Protein AF-A0A6B3HTN7-F1 (afdb_monomer_lite)

Radius of gyration: 18.48 Å; chains: 1; bounding box: 33×40×48 Å

Sequence (94 aa):
MAGADPGARIGELLDRLGREAGPQARETADELVRSVVEFYGEGLARTVRLLRAAPAGSDPLAVLTADELVGDLLILHDLHPEDTMTRVGRALDK

Secondary structure (DSSP, 8-state):
-----HHHHHHHHHHHHHHHH-HHHHHHHHHHHHHHHHHHHHHHHHHHHHHHHSPTT--HHHHHHTSHHHHHHHHHTT--SS-HHHHHHHHH--

pLDDT: mean 87.99, std 11.32, range [42.16, 97.69]

Foldseek 3Di:
DPPPDVVVVLVVVLVVQCVPVNDVSSVVSVVVVVVVVVLVVVLVVVLVVQVVPDDPPDDSLVSQCVDDSSVVVCVVVVNRPDDPVVVVVVVVVD

Structure (mmCIF, N/CA/C/O backbone):
data_AF-A0A6B3HTN7-F1
#
_entry.id   AF-A0A6B3HTN7-F1
#
loop_
_atom_site.group_PDB
_atom_site.id
_atom_site.type_symbol
_atom_site.label_atom_id
_atom_site.label_alt_id
_atom_site.label_comp_id
_atom_site.label_asym_id
_atom_site.label_entity_id
_atom_site.label_seq_id
_atom_site.pdbx_PDB_ins_code
_atom_site.Cartn_x
_atom_site.Cartn_y
_atom_site.Cartn_z
_atom_site.occupancy
_atom_site.B_iso_or_equiv
_atom_site.auth_seq_id
_atom_site.auth_comp_id
_atom_site.auth_asym_id
_atom_site.auth_atom_id
_atom_site.pdbx_PDB_model_num
ATOM 1 N N . MET A 1 1 ? -15.769 19.742 -0.905 1.00 42.16 1 MET A N 1
ATOM 2 C CA . MET A 1 1 ? -15.732 18.804 0.235 1.00 42.16 1 MET A CA 1
ATOM 3 C C . MET A 1 1 ? -14.341 18.205 0.267 1.00 42.16 1 MET A C 1
ATOM 5 O O . MET A 1 1 ? -14.018 17.465 -0.651 1.00 42.16 1 MET A O 1
ATOM 9 N N . ALA A 1 2 ? -13.495 18.588 1.225 1.00 49.12 2 ALA A N 1
ATOM 10 C CA . ALA A 1 2 ? -12.265 17.841 1.466 1.00 49.12 2 ALA A CA 1
ATOM 11 C C . ALA A 1 2 ? -12.700 16.428 1.877 1.00 49.12 2 ALA A C 1
ATOM 13 O O . ALA A 1 2 ? -13.428 16.283 2.860 1.00 49.12 2 ALA A O 1
ATOM 14 N N . GLY A 1 3 ? -12.397 15.426 1.047 1.00 58.00 3 GLY A N 1
ATOM 15 C CA . GLY A 1 3 ? -12.653 14.031 1.395 1.00 58.00 3 GLY A CA 1
ATOM 16 C C . GLY A 1 3 ? -11.987 13.741 2.736 1.00 58.00 3 GLY A C 1
ATOM 17 O O . GLY A 1 3 ? -10.908 14.272 2.994 1.00 58.00 3 GLY A O 1
ATOM 18 N N . ALA A 1 4 ? -12.668 12.992 3.602 1.00 65.56 4 ALA A N 1
ATOM 19 C CA . ALA A 1 4 ? -12.156 12.643 4.921 1.00 65.56 4 ALA A CA 1
ATOM 20 C C . ALA A 1 4 ? -10.696 12.180 4.812 1.00 65.56 4 ALA A C 1
ATOM 22 O O . ALA A 1 4 ? -10.394 11.323 3.981 1.00 65.56 4 ALA A O 1
ATOM 23 N N . ASP A 1 5 ? -9.812 12.776 5.614 1.00 85.50 5 ASP A N 1
ATOM 24 C CA . ASP A 1 5 ? -8.406 12.389 5.680 1.00 85.50 5 ASP A CA 1
ATOM 25 C C . ASP A 1 5 ? -8.326 10.882 5.999 1.00 85.50 5 ASP A C 1
ATOM 27 O O . ASP A 1 5 ? -8.796 10.465 7.066 1.00 85.50 5 ASP A O 1
ATOM 31 N N . PRO A 1 6 ? -7.782 10.046 5.092 1.00 83.44 6 PRO A N 1
ATOM 32 C CA . PRO A 1 6 ? -7.663 8.611 5.318 1.00 83.44 6 PRO A CA 1
ATOM 33 C C . PRO A 1 6 ? -6.947 8.282 6.632 1.00 83.44 6 PRO A C 1
ATOM 35 O O . PRO A 1 6 ? -7.319 7.316 7.298 1.00 83.44 6 PRO A O 1
ATOM 38 N N . GLY A 1 7 ? -5.979 9.111 7.043 1.00 85.25 7 GLY A N 1
ATOM 39 C CA . GLY A 1 7 ? -5.271 8.953 8.313 1.00 85.25 7 GLY A CA 1
ATOM 40 C C . GLY A 1 7 ? -6.192 9.142 9.517 1.00 85.25 7 GLY A C 1
ATOM 41 O O . GLY A 1 7 ? -6.237 8.289 10.405 1.00 85.25 7 GLY A O 1
ATOM 42 N N . ALA A 1 8 ? -6.998 10.207 9.512 1.00 89.75 8 ALA A N 1
ATOM 43 C CA . ALA A 1 8 ? -7.999 10.444 10.551 1.00 89.75 8 ALA A CA 1
ATOM 44 C C . ALA A 1 8 ? -9.006 9.286 10.640 1.00 89.75 8 ALA A C 1
ATOM 46 O O . ALA A 1 8 ? -9.329 8.814 11.731 1.00 89.75 8 ALA A O 1
ATOM 47 N N . ARG A 1 9 ? -9.447 8.764 9.489 1.00 92.50 9 ARG A N 1
ATOM 48 C CA . ARG A 1 9 ? -10.389 7.642 9.444 1.00 92.50 9 ARG A CA 1
ATOM 49 C C . ARG A 1 9 ? -9.806 6.348 10.018 1.00 92.50 9 ARG A C 1
ATOM 51 O O . ARG A 1 9 ? -10.524 5.612 10.693 1.00 92.50 9 ARG A O 1
ATOM 58 N N . ILE A 1 10 ? -8.532 6.061 9.759 1.00 93.75 10 ILE A N 1
ATOM 59 C CA . ILE A 1 10 ? -7.836 4.905 10.342 1.00 93.75 10 ILE A CA 1
ATOM 60 C C . ILE A 1 10 ? -7.792 5.033 11.870 1.00 93.75 10 ILE A C 1
ATOM 62 O O . ILE A 1 10 ? -8.167 4.088 12.564 1.00 93.75 10 ILE A O 1
ATOM 66 N N . GLY A 1 11 ? -7.432 6.212 12.389 1.00 92.50 11 GLY A N 1
ATOM 67 C CA . GLY A 1 11 ? -7.412 6.481 13.831 1.00 92.50 11 GLY A CA 1
ATOM 68 C C . GLY A 1 11 ? -8.766 6.233 14.504 1.00 92.50 11 GLY A C 1
ATOM 69 O O . GLY A 1 11 ? -8.843 5.512 15.498 1.00 92.50 11 GLY A O 1
ATOM 70 N N . GLU A 1 12 ? -9.855 6.734 13.912 1.00 95.31 12 GLU A N 1
ATOM 71 C CA . GLU A 1 12 ? -11.219 6.498 14.410 1.00 95.31 12 GLU A CA 1
ATOM 72 C C . GLU A 1 12 ? -11.580 5.006 14.495 1.00 95.31 12 GLU A C 1
ATOM 74 O O . GLU A 1 12 ? -12.243 4.571 15.442 1.00 95.31 12 GLU A O 1
ATOM 79 N N . LEU A 1 13 ? -11.178 4.217 13.493 1.00 95.81 13 LEU A N 1
ATOM 80 C CA . LEU A 1 13 ? -11.458 2.782 13.439 1.00 95.81 13 LEU A CA 1
ATOM 81 C C . LEU A 1 13 ? -10.663 2.011 14.495 1.00 95.81 13 LEU A C 1
ATOM 83 O O . LEU A 1 13 ? -11.231 1.129 15.139 1.00 95.81 13 LEU A O 1
ATOM 87 N N . LEU A 1 14 ? -9.396 2.369 14.710 1.00 95.56 14 LEU A N 1
ATOM 88 C CA . LEU A 1 14 ? -8.541 1.781 15.745 1.00 95.56 14 LEU A CA 1
ATOM 89 C C . LEU A 1 14 ? -9.061 2.101 17.151 1.00 95.56 14 LEU A C 1
ATOM 91 O O . LEU A 1 14 ? -9.175 1.209 17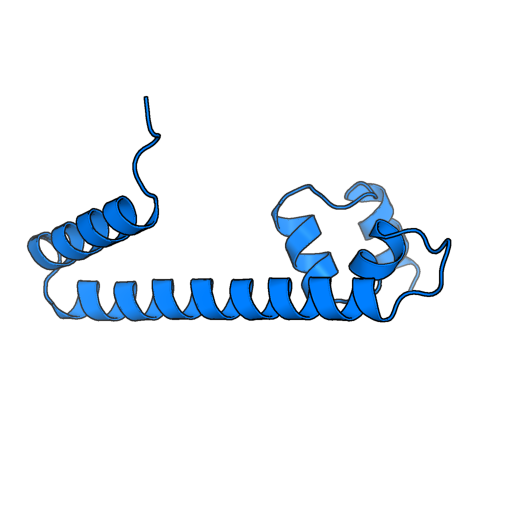.994 1.00 95.56 14 LEU A O 1
ATOM 95 N N . ASP A 1 15 ? -9.466 3.351 17.390 1.00 95.50 15 ASP A N 1
ATOM 96 C CA . ASP A 1 15 ? -10.088 3.757 18.652 1.00 95.50 15 ASP A CA 1
ATOM 97 C C . ASP A 1 15 ? -11.413 3.025 18.891 1.00 95.50 15 ASP A C 1
ATOM 99 O O . ASP A 1 15 ? -11.717 2.624 20.018 1.00 95.50 15 ASP A O 1
ATOM 103 N N . ARG A 1 16 ? -12.223 2.837 17.841 1.00 96.75 16 ARG A N 1
ATOM 104 C CA . ARG A 1 16 ? -13.462 2.056 17.929 1.00 96.75 16 ARG A CA 1
ATOM 105 C C . ARG A 1 16 ? -13.184 0.591 18.243 1.00 96.75 16 ARG A C 1
ATOM 107 O O . ARG A 1 16 ? -13.814 0.055 19.151 1.00 96.75 16 ARG A O 1
ATOM 114 N N . LEU A 1 17 ? -12.225 -0.025 17.557 1.00 96.62 17 LEU A N 1
ATOM 115 C CA . LEU A 1 17 ? -11.839 -1.413 17.794 1.00 96.62 17 LEU A CA 1
ATOM 116 C C . LEU A 1 17 ? -11.347 -1.618 19.230 1.00 96.62 17 LEU A C 1
ATOM 118 O O . LEU A 1 17 ? -11.770 -2.563 19.890 1.00 96.62 17 LEU A O 1
ATOM 122 N N . GLY A 1 18 ? -10.533 -0.696 19.750 1.00 96.12 18 GLY A N 1
ATOM 123 C CA . GLY A 1 18 ? -10.076 -0.743 21.139 1.00 96.12 18 GLY A CA 1
ATOM 124 C C . GLY A 1 18 ? -11.213 -0.656 22.160 1.00 96.12 18 GLY A C 1
ATOM 125 O O . GLY A 1 18 ? -11.154 -1.308 23.201 1.00 96.12 18 GLY A O 1
ATOM 126 N N . ARG A 1 19 ? -12.271 0.109 21.859 1.00 96.69 19 ARG A N 1
ATOM 127 C CA . ARG A 1 19 ? -13.468 0.207 22.713 1.00 96.69 19 ARG A CA 1
ATOM 128 C C . ARG A 1 19 ? -14.342 -1.047 22.671 1.00 96.69 19 ARG A C 1
ATOM 130 O O . ARG A 1 19 ? -14.912 -1.401 23.696 1.00 96.69 19 ARG A O 1
ATOM 137 N N . GLU A 1 20 ? -14.477 -1.681 21.509 1.00 97.69 20 GLU A N 1
ATOM 138 C CA . GLU A 1 20 ? -15.393 -2.814 21.299 1.00 97.69 20 GLU A CA 1
ATOM 139 C C . GLU A 1 20 ? -14.756 -4.174 21.624 1.00 97.69 20 GLU A C 1
ATOM 141 O O . GLU A 1 20 ? -15.416 -5.040 22.191 1.00 97.69 20 GLU A O 1
ATOM 146 N N . ALA A 1 21 ? -13.477 -4.357 21.288 1.00 96.19 21 ALA A N 1
ATOM 147 C CA . ALA A 1 21 ? -12.756 -5.629 21.395 1.00 96.19 21 ALA A CA 1
ATOM 148 C C . ALA A 1 21 ? -11.566 -5.588 22.377 1.00 96.19 21 ALA A C 1
ATOM 150 O O . ALA A 1 21 ? -10.919 -6.608 22.609 1.00 96.19 21 ALA A O 1
ATOM 151 N N . GLY A 1 22 ? -11.293 -4.429 22.986 1.00 97.12 22 GLY A N 1
ATOM 152 C CA . GLY A 1 22 ? -10.274 -4.247 24.019 1.00 97.12 22 GLY A CA 1
ATOM 153 C C . GLY A 1 22 ? -8.886 -3.830 23.501 1.00 97.12 22 GLY A C 1
ATOM 154 O O . GLY A 1 22 ? -8.646 -3.779 22.292 1.00 97.12 22 GLY A O 1
ATOM 155 N N . PRO A 1 23 ? -7.942 -3.528 24.417 1.00 94.12 23 PRO A N 1
ATOM 156 C CA . PRO A 1 23 ? -6.634 -2.959 24.071 1.00 94.12 23 PRO A CA 1
ATOM 157 C C . PRO A 1 23 ? -5.771 -3.854 23.173 1.00 94.12 23 PRO A C 1
ATOM 159 O O . PRO A 1 23 ? -5.152 -3.353 22.243 1.00 94.12 23 PRO A O 1
ATOM 162 N N . GLN A 1 24 ? -5.787 -5.174 23.390 1.00 96.19 24 GLN A N 1
ATOM 163 C CA . GLN A 1 24 ? -5.011 -6.125 22.581 1.00 96.19 24 GLN A CA 1
ATOM 164 C C . GLN A 1 24 ? -5.459 -6.141 21.113 1.00 96.19 24 GLN A C 1
ATOM 166 O O . GLN A 1 24 ? -4.625 -6.169 20.215 1.00 96.19 24 GLN A O 1
ATOM 171 N N . ALA A 1 25 ? -6.769 -6.065 20.852 1.00 96.12 25 ALA A N 1
ATOM 172 C CA . ALA A 1 25 ? -7.287 -6.005 19.485 1.00 96.12 25 ALA A CA 1
ATOM 173 C C . ALA A 1 25 ? -6.847 -4.719 18.766 1.00 96.12 25 ALA A C 1
ATOM 175 O O . ALA A 1 25 ? -6.531 -4.753 17.577 1.00 96.12 25 ALA A O 1
ATOM 176 N N . ARG A 1 26 ? -6.791 -3.593 19.493 1.00 95.50 26 ARG A N 1
ATOM 177 C CA . ARG A 1 26 ? -6.247 -2.334 18.973 1.00 95.50 26 ARG A CA 1
ATOM 178 C C . ARG A 1 26 ? -4.761 -2.458 18.650 1.00 95.50 26 ARG A C 1
ATOM 180 O O . ARG A 1 26 ? -4.381 -2.084 17.550 1.00 95.50 26 ARG A O 1
ATOM 187 N N . GLU A 1 27 ? -3.953 -3.001 19.558 1.00 96.44 27 GLU A N 1
ATOM 188 C CA . GLU A 1 27 ? -2.509 -3.183 19.343 1.00 96.44 27 GLU A CA 1
ATOM 189 C C . GLU A 1 27 ? -2.223 -4.035 18.099 1.00 96.44 27 GLU A C 1
ATOM 191 O O . GLU A 1 27 ? -1.451 -3.621 17.238 1.00 96.44 27 GLU A O 1
ATOM 196 N N . THR A 1 28 ? -2.912 -5.170 17.936 1.00 97.38 28 THR A N 1
ATOM 197 C CA . THR A 1 28 ? -2.776 -6.005 16.730 1.00 97.38 28 THR A CA 1
ATOM 198 C C . THR A 1 28 ? -3.182 -5.255 15.458 1.00 97.38 28 THR A C 1
ATOM 200 O O . THR A 1 28 ? -2.543 -5.400 14.417 1.00 97.38 28 THR A O 1
ATOM 203 N N . ALA A 1 29 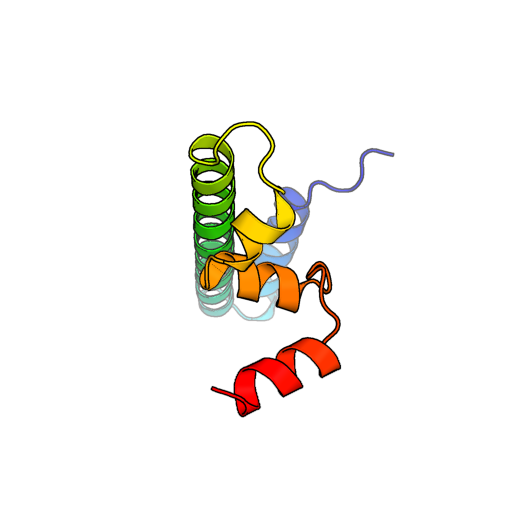? -4.238 -4.441 15.511 1.00 96.38 29 ALA A N 1
ATOM 204 C CA . ALA A 1 29 ? -4.653 -3.647 14.360 1.00 96.38 29 ALA A CA 1
ATOM 205 C C . ALA A 1 29 ? -3.669 -2.507 14.043 1.00 96.38 29 ALA A C 1
ATOM 207 O O . ALA A 1 29 ? -3.413 -2.245 12.870 1.00 96.38 29 ALA A O 1
ATOM 208 N N . ASP A 1 30 ? -3.086 -1.868 15.059 1.00 96.12 30 ASP A N 1
ATOM 209 C CA . ASP A 1 30 ? -2.022 -0.871 14.906 1.00 96.12 30 ASP A CA 1
ATOM 210 C C . ASP A 1 30 ? -0.783 -1.485 14.231 1.00 96.12 30 ASP A C 1
ATOM 212 O O . ASP A 1 30 ? -0.229 -0.910 13.290 1.00 96.12 30 ASP A O 1
ATOM 216 N N . GLU A 1 31 ? -0.371 -2.682 14.660 1.00 97.38 31 GLU A N 1
ATOM 217 C CA . GLU A 1 31 ? 0.723 -3.438 14.038 1.00 97.38 31 GLU A CA 1
ATOM 218 C C . GLU A 1 31 ? 0.413 -3.825 12.588 1.00 97.38 31 GLU A C 1
ATOM 220 O O . GLU A 1 31 ? 1.273 -3.686 11.713 1.00 97.38 31 GLU A O 1
ATOM 225 N N . LEU A 1 32 ? -0.821 -4.255 12.307 1.00 96.88 32 LEU A N 1
ATOM 226 C CA . LEU A 1 32 ? -1.265 -4.563 10.949 1.00 96.88 32 LEU A CA 1
ATOM 227 C C . LEU A 1 32 ? -1.198 -3.324 10.050 1.00 96.88 32 LEU A C 1
ATOM 229 O O . LEU A 1 32 ? -0.625 -3.388 8.964 1.00 96.88 32 LEU A O 1
ATOM 233 N N . VAL A 1 33 ? -1.749 -2.191 10.497 1.00 96.06 33 VAL A N 1
ATOM 234 C CA . VAL A 1 33 ? -1.717 -0.932 9.737 1.00 96.06 33 VAL A CA 1
ATOM 235 C C . VAL A 1 33 ? -0.277 -0.506 9.476 1.00 96.06 33 VAL A C 1
ATOM 237 O O . VAL A 1 33 ? 0.054 -0.163 8.342 1.00 96.06 33 VAL A O 1
ATOM 240 N N . ARG A 1 34 ? 0.592 -0.567 10.492 1.00 94.56 34 ARG A N 1
ATOM 241 C CA . ARG A 1 34 ? 2.016 -0.250 10.338 1.00 94.56 34 ARG A CA 1
ATOM 242 C C . ARG A 1 34 ? 2.672 -1.138 9.287 1.00 94.56 34 ARG A C 1
ATOM 244 O O . ARG A 1 34 ? 3.299 -0.612 8.375 1.00 94.56 34 ARG A O 1
ATOM 251 N N . SER A 1 35 ? 2.456 -2.448 9.371 1.00 96.31 35 SER A N 1
ATOM 252 C CA . SER A 1 35 ? 3.017 -3.419 8.426 1.00 96.31 35 SER A CA 1
ATOM 253 C C . SER A 1 35 ? 2.555 -3.147 6.992 1.00 96.31 35 SER A C 1
ATOM 255 O O . SER A 1 35 ? 3.351 -3.186 6.059 1.00 96.31 35 SER A O 1
ATOM 257 N N . VAL A 1 36 ? 1.274 -2.810 6.805 1.00 93.31 36 VAL A N 1
ATOM 258 C CA . VAL A 1 36 ? 0.729 -2.443 5.491 1.00 93.31 36 VAL A CA 1
ATOM 259 C C . VAL A 1 36 ? 1.368 -1.153 4.971 1.00 93.31 36 VAL A C 1
ATOM 261 O O . VAL A 1 36 ? 1.791 -1.106 3.818 1.00 93.31 36 VAL A O 1
ATOM 264 N N . VAL A 1 37 ? 1.477 -0.110 5.799 1.00 93.94 37 VAL A N 1
ATOM 265 C CA . VAL A 1 37 ? 2.104 1.163 5.403 1.00 93.94 37 VAL A CA 1
ATOM 266 C C . VAL A 1 37 ? 3.580 0.974 5.052 1.00 93.94 37 VAL A C 1
ATOM 268 O O . VAL A 1 37 ? 4.040 1.542 4.063 1.00 93.94 37 VAL A O 1
ATOM 271 N N . GLU A 1 38 ? 4.312 0.165 5.815 1.00 93.56 38 GLU A N 1
ATOM 272 C CA . GLU A 1 38 ? 5.711 -0.174 5.537 1.00 93.56 38 GLU A CA 1
ATOM 273 C C . GLU A 1 38 ? 5.852 -0.926 4.208 1.00 93.56 38 GLU A C 1
ATOM 275 O O . GLU A 1 38 ? 6.656 -0.524 3.366 1.00 93.56 38 GLU A O 1
ATOM 280 N N . PHE A 1 39 ? 5.013 -1.938 3.971 1.00 91.00 39 PHE A N 1
ATOM 281 C CA . PHE A 1 39 ? 4.994 -2.700 2.721 1.00 91.00 39 PHE A CA 1
ATOM 282 C C . PHE A 1 39 ? 4.718 -1.811 1.497 1.00 91.00 39 PHE A C 1
ATOM 284 O O . PHE A 1 39 ? 5.465 -1.834 0.515 1.00 91.00 39 PHE A O 1
ATOM 291 N N . TYR A 1 40 ? 3.690 -0.958 1.560 1.00 91.00 40 TYR A N 1
ATOM 292 C CA . TYR A 1 40 ? 3.416 -0.006 0.479 1.00 91.00 40 TYR A CA 1
ATOM 293 C C . TYR A 1 40 ? 4.521 1.049 0.344 1.00 91.00 40 TYR A C 1
ATOM 295 O O . TYR A 1 40 ? 4.856 1.445 -0.773 1.00 91.00 40 TYR A O 1
ATOM 303 N N . GLY A 1 41 ? 5.122 1.486 1.453 1.00 93.25 41 GLY A N 1
ATOM 304 C CA . GLY A 1 41 ? 6.266 2.395 1.457 1.00 93.25 41 GLY A CA 1
ATOM 305 C C . GLY A 1 41 ? 7.470 1.818 0.711 1.00 93.25 41 GLY A C 1
ATOM 306 O O . GLY A 1 41 ? 8.090 2.521 -0.091 1.00 93.25 41 GLY A O 1
ATOM 307 N N . GLU A 1 42 ? 7.760 0.530 0.902 1.00 93.94 42 GLU A N 1
ATOM 308 C CA . GLU A 1 42 ? 8.793 -0.185 0.151 1.00 93.94 42 GLU A CA 1
ATOM 309 C C . GLU A 1 42 ? 8.471 -0.223 -1.348 1.00 93.94 42 GLU A C 1
ATOM 311 O O . GLU A 1 42 ? 9.320 0.143 -2.169 1.00 93.94 42 GLU A O 1
ATOM 316 N N . GLY A 1 43 ? 7.236 -0.584 -1.710 1.00 92.19 43 GLY A N 1
ATOM 317 C CA . GLY A 1 43 ? 6.778 -0.601 -3.101 1.00 92.19 43 GLY A CA 1
ATOM 318 C C . GLY A 1 43 ? 6.905 0.757 -3.792 1.00 92.19 43 GLY A C 1
ATOM 319 O O . GLY A 1 43 ? 7.414 0.847 -4.914 1.00 92.19 43 GLY A O 1
ATOM 320 N N . LEU A 1 44 ? 6.537 1.840 -3.104 1.00 94.62 44 LEU A N 1
ATOM 321 C CA . LEU A 1 44 ? 6.689 3.208 -3.604 1.00 94.62 44 LEU A CA 1
ATOM 322 C C . LEU A 1 44 ? 8.163 3.595 -3.767 1.00 94.62 44 LEU A C 1
ATOM 324 O O . LEU A 1 44 ? 8.560 4.108 -4.817 1.00 94.62 44 LEU A O 1
ATOM 328 N N . ALA A 1 45 ? 8.999 3.321 -2.763 1.00 94.81 45 ALA A N 1
ATOM 329 C CA . ALA A 1 45 ? 10.429 3.609 -2.829 1.00 94.81 45 ALA A CA 1
ATOM 330 C C . ALA A 1 45 ? 11.109 2.845 -3.976 1.00 94.81 45 ALA A C 1
ATOM 332 O O . ALA A 1 45 ? 11.9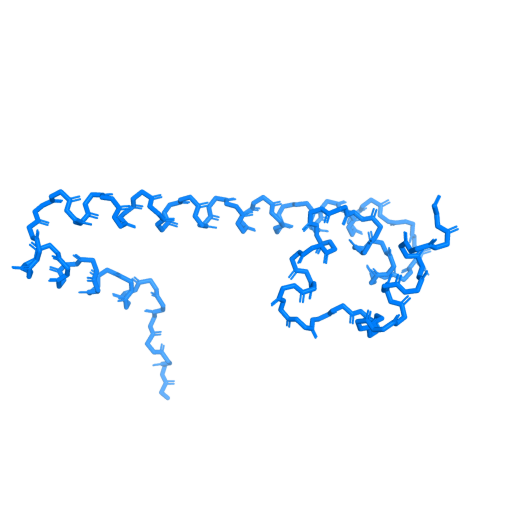85 3.384 -4.661 1.00 94.81 45 ALA A O 1
ATOM 333 N N . ARG A 1 46 ? 10.700 1.594 -4.209 1.00 94.81 46 ARG A N 1
ATOM 334 C CA . ARG A 1 46 ? 11.192 0.748 -5.299 1.00 94.81 46 ARG A CA 1
ATOM 335 C C . ARG A 1 46 ? 10.740 1.266 -6.660 1.00 94.81 46 ARG A C 1
ATOM 337 O O . ARG A 1 46 ? 11.591 1.475 -7.520 1.00 94.81 46 ARG A O 1
ATOM 344 N N . THR A 1 47 ? 9.460 1.604 -6.809 1.00 94.81 47 THR A N 1
ATOM 345 C CA . THR A 1 47 ? 8.894 2.248 -8.009 1.00 94.81 47 THR A CA 1
ATOM 346 C C . THR A 1 47 ? 9.698 3.490 -8.400 1.00 94.81 47 THR A C 1
ATOM 348 O O . THR A 1 47 ? 10.191 3.595 -9.522 1.00 94.81 47 THR A O 1
ATOM 351 N N . VAL A 1 48 ? 9.917 4.417 -7.459 1.00 96.06 48 VAL A N 1
ATOM 352 C CA . VAL A 1 48 ? 10.676 5.653 -7.721 1.00 96.06 48 VAL A CA 1
ATOM 353 C C . VAL A 1 48 ? 12.120 5.354 -8.130 1.00 96.06 48 VAL A C 1
ATOM 355 O O . VAL A 1 48 ? 12.659 6.012 -9.022 1.00 96.06 48 VAL A O 1
ATOM 358 N N . ARG A 1 49 ? 12.760 4.368 -7.495 1.00 96.56 49 ARG A N 1
ATOM 359 C CA . ARG A 1 49 ? 14.135 3.960 -7.806 1.00 96.56 49 ARG A CA 1
ATOM 360 C C . ARG A 1 49 ? 14.253 3.389 -9.218 1.00 96.56 49 ARG A C 1
ATOM 362 O O . ARG A 1 49 ? 15.162 3.786 -9.940 1.00 96.56 49 ARG A O 1
ATOM 369 N N . LEU A 1 50 ? 13.333 2.506 -9.605 1.00 95.88 50 LEU A N 1
ATOM 370 C CA . LEU A 1 50 ? 13.289 1.891 -10.933 1.00 95.88 50 LEU A CA 1
ATOM 371 C C . LEU A 1 50 ? 13.108 2.949 -12.023 1.00 95.88 50 LEU A C 1
ATOM 373 O O . LEU A 1 50 ? 13.896 3.004 -12.963 1.00 95.88 50 LEU A O 1
ATOM 377 N N . LEU A 1 51 ? 12.141 3.855 -11.850 1.00 94.94 51 LEU A N 1
ATOM 378 C CA . LEU A 1 51 ? 11.884 4.927 -12.815 1.00 94.94 51 LEU A CA 1
ATOM 379 C C . LEU A 1 51 ? 13.055 5.907 -12.938 1.00 94.94 51 LEU A C 1
ATOM 381 O O . LEU A 1 51 ? 13.330 6.399 -14.027 1.00 94.94 51 LEU A O 1
ATOM 385 N N . ARG A 1 52 ? 13.774 6.182 -11.843 1.00 94.88 52 ARG A N 1
ATOM 386 C CA . ARG A 1 52 ? 14.985 7.022 -11.874 1.00 94.88 52 ARG A CA 1
ATOM 387 C C . ARG A 1 52 ? 16.166 6.349 -12.568 1.00 94.88 52 ARG A C 1
ATOM 389 O O . ARG A 1 52 ? 16.987 7.050 -13.150 1.00 94.88 52 ARG A O 1
ATOM 396 N N . ALA A 1 53 ? 16.284 5.029 -12.455 1.00 94.88 53 ALA A N 1
ATOM 397 C CA . ALA A 1 53 ? 17.362 4.258 -13.066 1.00 94.88 53 ALA A CA 1
ATOM 398 C C . ALA A 1 53 ? 17.085 3.897 -14.537 1.00 94.88 53 ALA A C 1
ATOM 400 O O . ALA A 1 53 ? 18.000 3.466 -15.239 1.00 94.88 53 ALA A O 1
ATOM 401 N N . ALA A 1 54 ? 15.844 4.061 -15.002 1.00 94.94 54 ALA A N 1
ATOM 402 C CA . ALA A 1 54 ? 15.445 3.727 -16.359 1.00 94.94 54 ALA A CA 1
ATOM 403 C C . ALA A 1 54 ? 16.163 4.611 -17.403 1.00 94.94 54 ALA A C 1
ATOM 405 O O . ALA A 1 54 ? 16.181 5.839 -17.266 1.00 94.94 54 ALA A O 1
ATOM 406 N N . PRO A 1 55 ? 16.720 4.023 -18.480 1.00 93.94 55 PRO A N 1
ATOM 407 C CA . PRO A 1 55 ? 17.245 4.783 -19.609 1.00 93.94 55 PRO A CA 1
ATOM 408 C C . PRO A 1 55 ? 16.184 5.700 -20.228 1.00 93.94 55 PRO A C 1
ATOM 410 O O . PRO A 1 55 ? 15.002 5.348 -20.288 1.00 93.94 55 PRO A O 1
ATOM 413 N N . ALA A 1 56 ? 16.608 6.851 -20.753 1.00 92.81 56 ALA A N 1
ATOM 414 C CA . ALA A 1 56 ? 15.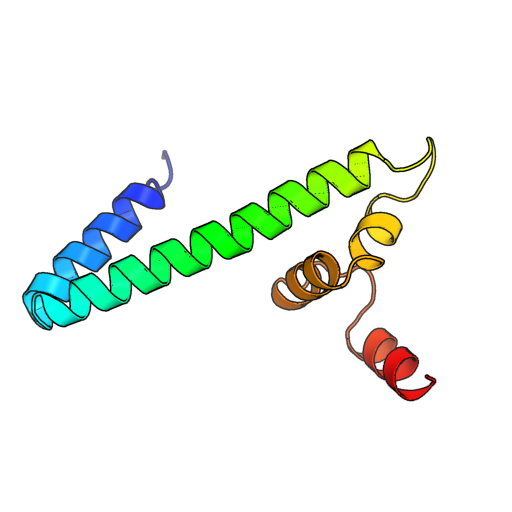710 7.767 -21.452 1.00 92.81 56 ALA A CA 1
ATOM 415 C C . ALA A 1 56 ? 15.008 7.063 -22.630 1.00 92.81 56 ALA A C 1
ATOM 417 O O . ALA A 1 56 ? 15.657 6.413 -23.446 1.00 92.81 56 ALA A O 1
ATOM 418 N N . GLY A 1 57 ? 13.682 7.205 -22.711 1.00 91.31 57 GLY A N 1
ATOM 419 C CA . GLY A 1 57 ? 12.856 6.562 -23.739 1.00 91.31 57 GLY A CA 1
ATOM 420 C C . GLY A 1 57 ? 12.387 5.142 -23.402 1.00 91.31 57 GLY A C 1
ATOM 421 O O . GLY A 1 57 ? 11.665 4.556 -24.203 1.00 91.31 57 GLY A O 1
ATOM 422 N N . SER A 1 58 ? 12.753 4.597 -22.236 1.00 92.69 58 SER A N 1
ATOM 423 C CA . SER A 1 58 ? 12.178 3.335 -21.750 1.00 92.69 58 SER A CA 1
ATOM 424 C C . SER A 1 58 ? 10.692 3.503 -21.432 1.00 92.69 58 SER A C 1
ATOM 426 O O . SER A 1 58 ? 10.291 4.546 -20.915 1.00 92.69 58 SER A O 1
ATOM 428 N N . ASP A 1 59 ? 9.895 2.465 -21.685 1.00 92.31 59 ASP A N 1
ATOM 429 C CA . ASP A 1 59 ? 8.506 2.405 -21.227 1.00 92.31 59 ASP A CA 1
ATOM 430 C C . ASP A 1 59 ? 8.466 2.265 -19.690 1.00 92.31 59 ASP A C 1
ATOM 432 O O . ASP A 1 59 ? 8.961 1.263 -19.159 1.00 92.31 59 ASP A O 1
ATOM 436 N N . PRO A 1 60 ? 7.890 3.240 -18.959 1.00 90.50 60 PRO A N 1
ATOM 437 C CA . PRO A 1 60 ? 7.775 3.180 -17.508 1.00 90.50 60 PRO A CA 1
ATOM 438 C C . PRO A 1 60 ? 7.052 1.928 -17.012 1.00 90.50 60 PRO A C 1
ATOM 440 O O . PRO A 1 60 ? 7.459 1.369 -15.999 1.00 90.50 60 PRO A O 1
ATOM 443 N N . LEU A 1 61 ? 6.007 1.465 -17.708 1.00 89.56 61 LEU A N 1
ATOM 444 C CA . LEU A 1 61 ? 5.239 0.305 -17.255 1.00 89.56 61 LEU A CA 1
ATOM 445 C C . LEU A 1 61 ? 6.057 -0.975 -17.388 1.00 89.56 61 LEU A C 1
ATOM 447 O O . LEU A 1 61 ? 6.150 -1.715 -16.414 1.00 89.56 61 LEU A O 1
ATOM 451 N N . ALA A 1 62 ? 6.737 -1.179 -18.519 1.00 90.31 62 ALA A N 1
ATOM 452 C CA . ALA A 1 62 ? 7.643 -2.312 -18.701 1.00 90.31 62 ALA A CA 1
ATOM 453 C C . ALA A 1 62 ? 8.744 -2.367 -17.623 1.00 90.31 62 ALA A C 1
ATOM 455 O O . ALA A 1 62 ? 9.068 -3.443 -17.117 1.00 90.31 62 ALA A O 1
ATOM 456 N N . VAL A 1 63 ? 9.292 -1.207 -17.237 1.00 92.69 63 VAL A N 1
ATOM 457 C CA . VAL A 1 63 ? 10.298 -1.095 -16.166 1.00 92.69 63 VAL A CA 1
ATOM 458 C C . VAL A 1 63 ? 9.725 -1.498 -14.806 1.00 92.69 63 VAL A C 1
ATOM 460 O O . VAL A 1 63 ? 10.391 -2.206 -14.053 1.00 92.69 63 VAL A O 1
ATOM 463 N N . LEU A 1 64 ? 8.507 -1.060 -14.480 1.00 92.69 64 LEU A N 1
ATOM 464 C CA . LEU A 1 64 ? 7.862 -1.379 -13.205 1.00 92.69 64 LEU A CA 1
ATOM 465 C C . LEU A 1 64 ? 7.431 -2.849 -13.124 1.00 92.69 64 LEU A C 1
ATOM 467 O O . LEU A 1 64 ? 7.620 -3.473 -12.087 1.00 92.69 64 LEU A O 1
ATOM 471 N N . THR A 1 65 ? 6.908 -3.423 -14.210 1.00 90.75 65 THR A N 1
ATOM 472 C CA . THR A 1 65 ? 6.467 -4.829 -14.249 1.00 90.75 65 THR A CA 1
ATOM 473 C C . THR A 1 65 ? 7.615 -5.835 -14.274 1.00 90.75 65 THR A C 1
ATOM 475 O O . THR A 1 65 ? 7.404 -7.010 -13.991 1.00 90.75 65 THR A O 1
ATOM 478 N N . ALA A 1 66 ? 8.830 -5.405 -14.629 1.00 89.56 66 ALA A N 1
ATOM 479 C CA . ALA A 1 66 ? 10.019 -6.256 -14.570 1.00 89.56 66 ALA A CA 1
ATOM 480 C C . ALA A 1 66 ? 10.482 -6.532 -13.128 1.00 89.56 66 ALA A C 1
ATOM 482 O O . ALA A 1 66 ? 11.286 -7.435 -12.898 1.00 89.56 66 ALA A O 1
ATOM 483 N N . ASP A 1 67 ? 9.997 -5.747 -12.168 1.00 93.06 67 ASP A N 1
ATOM 484 C CA . ASP A 1 67 ? 10.276 -5.913 -10.755 1.00 93.06 67 ASP A CA 1
ATOM 485 C C . ASP A 1 67 ? 9.167 -6.719 -10.078 1.00 93.06 67 ASP A C 1
ATOM 487 O O . ASP A 1 67 ? 7.997 -6.374 -10.184 1.00 93.06 67 ASP A O 1
ATOM 491 N N . GLU A 1 68 ? 9.534 -7.785 -9.371 1.00 87.38 68 GLU A N 1
ATOM 492 C CA . GLU A 1 68 ? 8.579 -8.744 -8.800 1.00 87.38 68 GLU A CA 1
ATOM 493 C C . GLU A 1 68 ? 7.597 -8.094 -7.812 1.00 87.38 68 GLU A C 1
ATOM 495 O O . GLU A 1 68 ? 6.386 -8.215 -7.974 1.00 87.38 68 GLU A O 1
ATOM 500 N N . LEU A 1 69 ? 8.100 -7.316 -6.845 1.00 88.25 69 LEU A N 1
ATOM 501 C CA . LEU A 1 69 ? 7.253 -6.695 -5.821 1.00 88.25 69 LEU A CA 1
ATOM 502 C C . LEU 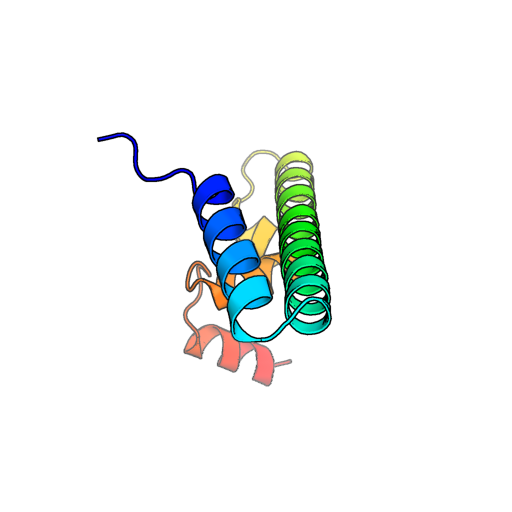A 1 69 ? 6.341 -5.619 -6.418 1.00 88.25 69 LEU A C 1
ATOM 504 O O . LEU A 1 69 ? 5.167 -5.524 -6.061 1.00 88.25 69 LEU A O 1
ATOM 508 N N . VAL A 1 70 ? 6.869 -4.788 -7.319 1.00 91.19 70 VAL A N 1
ATOM 509 C CA . VAL A 1 70 ? 6.065 -3.737 -7.956 1.00 91.19 70 VAL A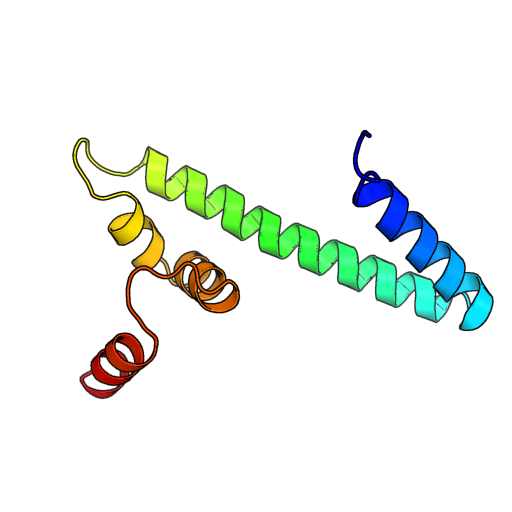 CA 1
ATOM 510 C C . VAL A 1 70 ? 5.059 -4.341 -8.936 1.00 91.19 70 VAL A C 1
ATOM 512 O O . VAL A 1 70 ? 3.909 -3.907 -8.962 1.00 91.19 70 VAL A O 1
ATOM 515 N N . GLY A 1 71 ? 5.453 -5.364 -9.694 1.00 88.31 71 GLY A N 1
ATOM 516 C CA . GLY A 1 71 ? 4.568 -6.126 -10.567 1.00 88.31 71 GLY A CA 1
ATOM 517 C C . GLY A 1 71 ? 3.389 -6.715 -9.798 1.00 88.31 71 GLY A C 1
ATOM 518 O O . GLY A 1 71 ? 2.242 -6.467 -10.173 1.00 88.31 71 GLY A O 1
ATOM 519 N N . ASP A 1 72 ? 3.649 -7.407 -8.688 1.00 87.62 72 ASP A N 1
ATOM 520 C CA . ASP A 1 72 ? 2.613 -8.002 -7.835 1.00 87.62 72 ASP A CA 1
ATOM 521 C C . ASP A 1 72 ? 1.667 -6.955 -7.238 1.00 87.62 72 ASP A C 1
ATOM 523 O O . ASP A 1 72 ? 0.450 -7.154 -7.221 1.00 87.62 72 ASP A O 1
ATOM 527 N N . LEU A 1 73 ? 2.194 -5.801 -6.815 1.00 89.94 73 LEU A N 1
ATOM 528 C CA . LEU A 1 73 ? 1.367 -4.676 -6.375 1.00 89.94 73 LEU A CA 1
ATOM 529 C C . LEU A 1 73 ? 0.463 -4.155 -7.500 1.00 89.94 73 LEU A C 1
ATOM 531 O O . LEU A 1 73 ? -0.715 -3.898 -7.264 1.00 89.94 73 LEU A O 1
ATOM 535 N N . LEU A 1 74 ? 0.975 -4.012 -8.724 1.00 88.44 74 LEU A N 1
ATOM 536 C CA . LEU A 1 74 ? 0.166 -3.578 -9.867 1.00 88.44 74 LEU A CA 1
ATOM 537 C C . LEU A 1 74 ? -0.931 -4.594 -10.202 1.00 88.44 74 LEU A C 1
ATOM 539 O O . LEU A 1 74 ? -2.041 -4.198 -10.543 1.00 88.44 74 LEU A O 1
ATOM 543 N N . ILE A 1 75 ? -0.642 -5.888 -10.071 1.00 87.94 75 ILE A N 1
ATOM 544 C CA . ILE A 1 75 ? -1.617 -6.965 -10.270 1.00 87.94 75 ILE A CA 1
ATOM 545 C C . ILE A 1 75 ? -2.718 -6.904 -9.213 1.00 87.94 75 ILE A C 1
ATOM 547 O O . ILE A 1 75 ? -3.891 -6.980 -9.563 1.00 87.94 75 ILE A O 1
ATOM 551 N N . LEU A 1 76 ? -2.355 -6.737 -7.937 1.00 87.62 76 LEU A N 1
ATOM 552 C CA . LEU A 1 76 ? -3.311 -6.653 -6.828 1.00 87.62 76 LEU A CA 1
ATOM 553 C C . LEU A 1 76 ? -4.339 -5.527 -7.019 1.00 87.62 76 LEU A C 1
ATOM 555 O O . LEU A 1 76 ? -5.462 -5.636 -6.535 1.00 87.62 76 LEU A O 1
ATOM 559 N N . HIS A 1 77 ? -3.946 -4.456 -7.710 1.00 85.62 77 HIS A N 1
ATOM 560 C CA . HIS A 1 77 ? -4.779 -3.277 -7.953 1.00 85.62 77 HIS A CA 1
ATOM 561 C C . HIS A 1 77 ? -5.364 -3.205 -9.373 1.00 85.62 77 HIS A C 1
ATOM 563 O O . HIS A 1 77 ? -5.883 -2.157 -9.746 1.00 85.62 77 HIS A O 1
ATOM 569 N N . ASP A 1 78 ? -5.277 -4.278 -10.171 1.00 83.94 78 ASP A N 1
ATOM 570 C CA . ASP A 1 78 ? -5.731 -4.320 -11.576 1.00 83.94 78 ASP A CA 1
ATOM 571 C C . ASP A 1 78 ? -5.113 -3.212 -12.464 1.00 83.94 78 ASP A C 1
ATOM 573 O O . ASP A 1 78 ? -5.705 -2.748 -13.440 1.00 83.94 78 ASP A O 1
ATOM 577 N N . LEU A 1 79 ? -3.895 -2.776 -12.128 1.00 86.81 79 LEU A N 1
ATOM 578 C CA . LEU A 1 79 ? -3.127 -1.747 -12.844 1.00 86.81 79 LEU A CA 1
ATOM 579 C C . LEU A 1 79 ? -2.055 -2.336 -13.768 1.00 86.81 79 LEU A C 1
ATOM 581 O O . LEU A 1 79 ? -1.300 -1.594 -14.400 1.00 86.81 79 LEU A O 1
ATOM 585 N N . HIS A 1 80 ? -1.942 -3.662 -13.821 1.00 82.44 80 HIS A N 1
ATOM 586 C CA . HIS A 1 80 ? -0.961 -4.322 -14.666 1.00 82.44 80 HIS A CA 1
ATOM 587 C C . HIS A 1 80 ? -1.322 -4.141 -16.158 1.00 82.44 80 HIS A C 1
ATOM 589 O O . HIS A 1 80 ? -2.477 -4.348 -16.530 1.00 82.44 80 HIS A O 1
ATOM 595 N N . PRO A 1 81 ? -0.362 -3.775 -17.033 1.00 81.38 81 PRO A N 1
ATOM 596 C CA . PRO A 1 81 ? -0.630 -3.511 -18.453 1.00 81.38 81 PRO A CA 1
ATOM 597 C C . PRO A 1 81 ? -1.094 -4.750 -19.230 1.00 81.38 81 PRO A C 1
ATOM 599 O O . PRO A 1 81 ? -1.805 -4.633 -20.224 1.00 81.38 81 PRO A O 1
ATOM 602 N N . GLU A 1 82 ? -0.680 -5.934 -18.789 1.00 80.44 82 GLU A N 1
ATOM 603 C CA . GLU A 1 82 ? -1.152 -7.210 -19.331 1.00 80.44 82 GLU A CA 1
ATOM 604 C C . GLU A 1 82 ? -2.322 -7.748 -18.526 1.00 80.44 82 GLU A C 1
ATOM 606 O O . GLU A 1 82 ? -2.268 -7.769 -17.292 1.00 80.44 82 GLU A O 1
ATOM 611 N N . ASP A 1 83 ? -3.322 -8.265 -19.233 1.00 78.31 83 ASP A N 1
ATOM 612 C CA . ASP A 1 83 ? -4.447 -8.947 -18.619 1.00 78.31 83 ASP A CA 1
ATOM 613 C C . ASP A 1 83 ? -4.018 -10.261 -17.944 1.00 78.31 83 ASP A C 1
ATOM 615 O O . ASP A 1 83 ? -2.992 -10.879 -18.254 1.00 78.31 83 ASP A O 1
ATOM 619 N N . THR A 1 84 ? -4.847 -10.711 -17.007 1.00 72.81 84 THR A N 1
ATOM 620 C CA . THR A 1 84 ? -4.590 -11.904 -16.200 1.00 72.81 84 THR A CA 1
ATOM 621 C C . THR A 1 84 ? -4.365 -13.163 -17.039 1.00 72.81 84 THR A C 1
ATOM 623 O O . THR A 1 84 ? -3.499 -13.962 -16.686 1.00 72.81 84 THR A O 1
ATOM 626 N N . MET A 1 85 ? -5.085 -13.347 -18.151 1.00 70.38 85 MET A N 1
ATOM 627 C CA . MET A 1 85 ? -4.954 -14.554 -18.976 1.00 70.38 85 MET A CA 1
ATOM 628 C C . MET A 1 85 ? -3.619 -14.562 -19.724 1.00 70.38 85 MET A C 1
ATOM 630 O O . MET A 1 85 ? -2.939 -15.590 -19.748 1.00 70.38 85 MET A O 1
ATOM 634 N N . THR A 1 86 ? -3.194 -13.411 -20.251 1.00 76.12 86 THR A N 1
ATOM 635 C CA . THR A 1 86 ? -1.880 -13.241 -20.892 1.00 76.12 86 THR A CA 1
ATOM 636 C C . THR A 1 86 ? -0.729 -13.508 -19.914 1.00 76.12 86 THR A C 1
ATOM 638 O O . THR A 1 86 ? 0.240 -14.192 -20.258 1.00 76.12 86 THR A O 1
ATOM 641 N N . ARG A 1 87 ? -0.851 -13.050 -18.661 1.00 76.62 87 ARG A N 1
ATOM 642 C CA . ARG A 1 87 ? 0.149 -13.303 -17.609 1.00 76.62 87 ARG A CA 1
ATOM 643 C C . ARG A 1 87 ? 0.246 -14.775 -17.214 1.00 76.62 87 ARG A C 1
ATOM 645 O O . ARG A 1 87 ? 1.353 -15.294 -17.078 1.00 76.62 87 ARG A O 1
ATOM 652 N N . VAL A 1 88 ? -0.898 -15.439 -17.030 1.00 70.69 88 VAL A N 1
ATOM 653 C CA . VAL A 1 88 ? -0.955 -16.872 -16.696 1.00 70.69 88 VAL A CA 1
ATOM 654 C C . VAL A 1 88 ? -0.340 -17.702 -17.820 1.00 70.69 88 VAL A C 1
ATOM 656 O O . VAL A 1 88 ? 0.470 -18.576 -17.533 1.00 70.69 88 VAL A O 1
ATOM 659 N N . GLY A 1 89 ? -0.640 -17.384 -19.084 1.00 71.19 89 GLY A N 1
ATOM 660 C CA . GLY A 1 89 ? -0.014 -18.042 -20.235 1.00 71.19 89 GLY A CA 1
ATOM 661 C C . GLY A 1 89 ? 1.514 -17.956 -20.195 1.00 71.19 89 GLY A C 1
ATOM 662 O O . GLY A 1 89 ? 2.193 -18.976 -20.233 1.00 71.19 89 GLY A O 1
ATOM 663 N N . ARG A 1 90 ? 2.069 -16.755 -19.983 1.00 71.31 90 ARG A N 1
ATOM 664 C CA . ARG A 1 90 ? 3.527 -16.574 -19.881 1.00 71.31 90 ARG A CA 1
ATOM 665 C C . ARG A 1 90 ? 4.158 -17.310 -18.695 1.00 71.31 90 ARG A C 1
ATOM 667 O O . ARG A 1 90 ? 5.291 -17.767 -18.806 1.00 71.31 90 ARG A O 1
ATOM 674 N N . ALA A 1 91 ? 3.474 -17.369 -17.554 1.00 71.44 91 ALA A N 1
ATOM 675 C CA . ALA A 1 91 ? 3.983 -18.052 -16.365 1.00 71.44 91 ALA A CA 1
ATOM 676 C C . ALA A 1 91 ? 4.016 -19.581 -16.530 1.00 71.44 91 ALA A C 1
ATOM 678 O O . ALA A 1 91 ? 4.832 -20.229 -15.887 1.00 71.44 91 ALA A O 1
ATOM 679 N N . LEU A 1 92 ? 3.148 -20.137 -17.382 1.00 67.88 92 LEU A N 1
ATOM 680 C CA . LEU A 1 92 ? 3.095 -21.567 -17.704 1.00 67.88 92 LEU A CA 1
ATOM 681 C C . LEU A 1 92 ? 4.082 -21.975 -18.810 1.00 67.88 92 LEU A C 1
ATOM 683 O O . LEU A 1 92 ? 4.455 -23.142 -18.882 1.00 67.88 92 LEU A O 1
ATOM 687 N N . ASP A 1 93 ? 4.505 -21.026 -19.649 1.00 65.62 93 ASP A N 1
ATOM 688 C CA . ASP A 1 93 ? 5.505 -21.228 -20.710 1.00 65.62 93 ASP A CA 1
ATOM 689 C C . ASP A 1 93 ? 6.967 -21.094 -20.216 1.00 65.62 93 ASP A C 1
ATOM 691 O O . ASP A 1 93 ? 7.906 -21.235 -21.007 1.00 65.62 93 ASP A O 1
ATOM 695 N N . LYS A 1 94 ? 7.173 -20.805 -18.924 1.00 53.47 94 LYS A N 1
ATOM 696 C CA . LYS A 1 94 ? 8.477 -20.817 -18.237 1.00 53.47 94 LYS A CA 1
ATOM 697 C C . LYS A 1 94 ? 8.661 -22.097 -17.431 1.00 53.47 94 LYS A C 1
ATOM 699 O O . LYS A 1 94 ? 9.815 -22.581 -17.410 1.00 53.47 94 LYS A O 1
#